Protein AF-A0ABD2Z786-F1 (afdb_monomer_lite)

Radius of gyration: 23.59 Å; chains: 1; bounding box: 66×36×63 Å

Sequence (167 aa):
MIRNSKFGGKTMVAYLLQKGFPEVALHFAKEKLTRFNSAHGGQNTEIAVDSAKEIAGIDDWYRLGEEALRRRNTGILECAYQCTKNVGKLSFLYLIIGNLGKLSKMTKIAKDKNDDMAQFHNALCLGDLHERVKILANAGHLPLAYITASVHGIHDVAEHLAAELGG

Foldseek 3Di:
DDDPDCPDLVVVLVVCVVVPNNVVSVVSVCVLVVQCVVCPDDDRNVVSLVVCLVPPDLVNLVVQLVVCVVVVVLVSVLSSCVSNVVLLVNLVSCLVVVVLVVLVVSLVVCVVVVVLVSNLSSCVSVVVLVSNLVSCVVVVVLVVSLVSCVVVVVVVVNVVSVVVVPD

Structure (mmCIF, N/CA/C/O backbone):
data_AF-A0ABD2Z786-F1
#
_entry.id   AF-A0ABD2Z786-F1
#
loop_
_atom_site.group_PDB
_atom_site.id
_atom_site.type_symbol
_atom_site.label_atom_id
_atom_site.label_alt_id
_atom_site.label_comp_id
_atom_site.label_asym_id
_atom_site.label_entity_id
_atom_site.label_seq_id
_atom_site.pdbx_PDB_ins_code
_atom_site.Cartn_x
_atom_site.Cartn_y
_atom_site.Cartn_z
_atom_site.occupancy
_atom_site.B_iso_or_equiv
_atom_site.auth_seq_id
_atom_site.auth_comp_id
_atom_site.auth_asym_id
_atom_site.auth_atom_id
_atom_site.pdbx_PDB_model_num
ATOM 1 N N . MET A 1 1 ? 46.687 4.845 -31.457 1.00 33.22 1 MET A N 1
ATOM 2 C CA . MET A 1 1 ? 46.345 4.494 -30.061 1.00 33.22 1 MET A CA 1
ATOM 3 C C . MET A 1 1 ? 45.586 5.667 -29.451 1.00 33.22 1 MET A C 1
ATOM 5 O O . MET A 1 1 ? 46.204 6.611 -28.977 1.00 33.22 1 MET A O 1
ATOM 9 N N . ILE A 1 2 ? 44.256 5.674 -29.580 1.00 29.70 2 ILE A N 1
ATOM 10 C CA . ILE A 1 2 ? 43.399 6.772 -29.109 1.00 29.70 2 ILE A CA 1
ATOM 11 C C . ILE A 1 2 ? 42.772 6.337 -27.785 1.00 29.70 2 ILE A C 1
ATOM 13 O O . ILE A 1 2 ? 42.231 5.240 -27.672 1.00 29.70 2 ILE A O 1
ATOM 17 N N . ARG A 1 3 ? 42.944 7.177 -26.765 1.00 30.47 3 ARG A N 1
ATOM 18 C CA . ARG A 1 3 ? 42.523 6.950 -25.381 1.00 30.47 3 ARG A CA 1
ATOM 19 C C . ARG A 1 3 ? 40.991 6.926 -25.296 1.00 30.47 3 ARG A C 1
ATOM 21 O O . ARG A 1 3 ? 40.347 7.886 -25.703 1.00 30.47 3 ARG A O 1
ATOM 28 N N . ASN A 1 4 ? 40.434 5.861 -24.717 1.00 36.56 4 ASN A N 1
ATOM 29 C CA . ASN A 1 4 ? 39.031 5.775 -24.301 1.00 36.56 4 ASN A CA 1
ATOM 30 C C . ASN A 1 4 ? 38.756 6.788 -23.178 1.00 36.56 4 ASN A C 1
ATOM 32 O O . ASN A 1 4 ? 38.870 6.464 -21.995 1.00 36.56 4 ASN A O 1
ATOM 36 N N . SER A 1 5 ? 38.396 8.021 -23.524 1.00 33.44 5 SER A N 1
ATOM 37 C CA . SER A 1 5 ? 37.776 8.941 -22.577 1.00 33.44 5 SER A CA 1
ATOM 38 C C . SER A 1 5 ? 36.281 8.621 -22.501 1.00 33.44 5 SER A C 1
ATOM 40 O O . SER A 1 5 ? 35.561 8.674 -23.496 1.00 33.44 5 SER A O 1
ATOM 42 N N . LYS A 1 6 ? 35.802 8.267 -21.301 1.00 42.28 6 LYS A N 1
ATOM 43 C CA . LYS A 1 6 ? 34.375 8.182 -20.950 1.00 42.28 6 LYS A CA 1
ATOM 44 C C . LYS A 1 6 ? 33.750 9.580 -21.052 1.00 42.28 6 LYS A C 1
ATOM 46 O O . LYS A 1 6 ? 33.519 10.239 -20.044 1.00 42.28 6 LYS A O 1
ATOM 51 N N . PHE A 1 7 ? 33.512 10.059 -22.267 1.00 38.09 7 PHE A N 1
ATOM 52 C CA . PHE A 1 7 ? 32.747 11.276 -22.490 1.00 38.09 7 PHE A CA 1
ATOM 53 C C . PHE A 1 7 ? 31.267 10.912 -22.346 1.00 38.09 7 PHE A C 1
ATOM 55 O O . PHE A 1 7 ? 30.721 10.131 -23.125 1.00 38.09 7 PHE A O 1
ATOM 62 N N . GLY A 1 8 ? 30.649 11.371 -21.257 1.00 40.19 8 GLY A N 1
ATOM 63 C CA . GLY A 1 8 ? 29.321 10.939 -20.834 1.00 40.19 8 GLY A CA 1
ATOM 64 C C . GLY A 1 8 ? 28.266 11.178 -21.912 1.00 40.19 8 GLY A C 1
ATOM 65 O O . GLY A 1 8 ? 28.057 12.305 -22.349 1.00 40.19 8 GLY A O 1
ATOM 66 N N . GLY A 1 9 ? 27.541 10.128 -22.306 1.00 46.22 9 GLY A N 1
ATOM 67 C CA . GLY A 1 9 ? 26.460 10.227 -23.298 1.00 46.22 9 GLY A CA 1
ATOM 68 C C . GLY A 1 9 ? 25.372 11.253 -22.942 1.00 46.22 9 GLY A C 1
ATOM 69 O O . GLY A 1 9 ? 24.696 11.754 -23.833 1.00 46.22 9 GLY A O 1
ATOM 70 N N . LYS A 1 10 ? 25.251 11.630 -21.660 1.00 45.91 10 LYS A N 1
ATOM 71 C CA . LYS A 1 10 ? 24.379 12.720 -21.189 1.00 45.91 10 LYS A CA 1
ATOM 72 C C . LYS A 1 10 ? 24.803 14.092 -21.744 1.00 45.91 10 LYS A C 1
ATOM 74 O O . LYS A 1 10 ? 23.946 14.885 -22.116 1.00 45.91 10 LYS A O 1
ATOM 79 N N . THR A 1 11 ? 26.105 14.350 -21.877 1.00 43.19 11 THR A N 1
ATOM 80 C CA . THR A 1 11 ? 26.649 15.634 -22.347 1.00 43.19 11 THR A CA 1
ATOM 81 C C . THR A 1 11 ? 26.479 15.812 -23.857 1.00 43.19 11 THR A C 1
ATOM 83 O O . THR A 1 11 ? 26.200 16.913 -24.320 1.00 43.19 11 THR A O 1
ATOM 86 N N . MET A 1 12 ? 26.572 14.724 -24.629 1.00 42.31 12 MET A N 1
ATOM 87 C CA . MET A 1 12 ? 26.380 14.749 -26.085 1.00 42.31 12 MET A CA 1
ATOM 88 C C . MET A 1 12 ? 24.907 14.963 -26.471 1.00 42.31 12 MET A C 1
ATOM 90 O O . MET A 1 12 ? 24.610 15.759 -27.358 1.00 42.31 12 MET A O 1
ATOM 94 N N . VAL A 1 13 ? 23.972 14.305 -25.773 1.00 46.41 13 VAL A N 1
ATOM 95 C CA . VAL A 1 13 ? 22.523 14.474 -26.002 1.00 46.41 13 VAL A CA 1
ATOM 96 C C . VAL A 1 13 ? 22.073 15.899 -25.665 1.00 46.41 13 VAL A C 1
ATOM 98 O O . VAL A 1 13 ? 21.340 16.508 -26.443 1.00 46.41 13 VAL A O 1
ATOM 101 N N . ALA A 1 14 ? 22.560 16.463 -24.555 1.00 42.09 14 ALA A N 1
ATOM 102 C CA . ALA A 1 14 ? 22.279 17.849 -24.185 1.00 42.09 14 ALA A CA 1
ATOM 103 C C . ALA A 1 14 ? 22.838 18.854 -25.213 1.00 42.09 14 ALA A C 1
ATOM 105 O O . ALA A 1 14 ? 22.144 19.797 -25.591 1.00 42.09 14 ALA A O 1
ATOM 106 N N . TYR A 1 15 ? 24.055 18.623 -25.719 1.00 40.53 15 TYR A N 1
ATOM 107 C CA . TYR A 1 15 ? 24.688 19.479 -26.729 1.00 40.53 15 TYR A CA 1
ATOM 108 C C . TYR A 1 15 ? 23.932 19.480 -28.070 1.00 40.53 15 TYR A C 1
ATOM 110 O O . TYR A 1 15 ? 23.732 20.533 -28.674 1.00 40.53 15 TYR A O 1
ATOM 118 N N . LEU A 1 16 ? 23.459 18.315 -28.521 1.00 42.00 16 LEU A N 1
ATOM 119 C CA . LEU A 1 16 ? 22.725 18.178 -29.785 1.00 42.00 16 LEU A CA 1
ATOM 120 C C . LEU A 1 16 ? 21.311 18.781 -29.725 1.00 42.00 16 LEU A C 1
ATOM 122 O O . LEU A 1 16 ? 20.861 19.375 -30.706 1.00 42.00 16 LEU A O 1
ATOM 126 N N . LEU A 1 17 ? 20.642 18.714 -28.568 1.00 40.62 17 LEU A N 1
ATOM 127 C CA . LEU A 1 17 ? 19.367 19.406 -28.333 1.00 40.62 17 LEU A CA 1
ATOM 128 C C . LEU A 1 17 ? 19.535 20.932 -28.336 1.00 40.62 17 LEU A C 1
ATOM 130 O O . LEU A 1 17 ? 18.729 21.636 -28.938 1.00 40.62 17 LEU A O 1
ATOM 134 N N . GLN A 1 18 ? 20.613 21.444 -27.736 1.00 38.78 18 GLN A N 1
ATOM 135 C CA . GLN A 1 18 ? 20.910 22.881 -27.706 1.00 38.78 18 GLN A CA 1
ATOM 136 C C . GLN A 1 18 ? 21.259 23.451 -29.094 1.00 38.78 18 GLN A C 1
ATOM 138 O O . GLN A 1 18 ? 21.082 24.642 -29.339 1.00 38.78 18 GLN A O 1
ATOM 143 N N . LYS A 1 19 ? 21.753 22.609 -30.011 1.00 36.75 19 LYS A N 1
ATOM 144 C CA . LYS A 1 19 ? 22.112 22.986 -31.388 1.00 36.75 19 LYS A CA 1
ATOM 145 C C . LYS A 1 19 ? 21.000 22.753 -32.414 1.00 36.75 19 LYS A C 1
ATOM 147 O O . LYS A 1 19 ? 21.223 23.016 -33.589 1.00 36.75 19 LYS A O 1
ATOM 152 N N . GLY A 1 20 ? 19.817 22.318 -31.978 1.00 30.98 20 GLY A N 1
ATOM 153 C CA . GLY A 1 20 ? 18.651 22.182 -32.851 1.00 30.98 20 GLY A CA 1
ATOM 154 C C . GLY A 1 20 ? 18.666 20.935 -33.736 1.00 30.98 20 GLY A C 1
ATOM 155 O O . GLY A 1 20 ? 18.021 20.944 -34.776 1.00 30.98 20 GLY A O 1
ATOM 156 N N . PHE A 1 21 ? 19.357 19.863 -33.321 1.00 33.91 21 PHE A N 1
ATOM 157 C CA . PHE A 1 21 ? 19.379 18.569 -34.026 1.00 33.91 21 PHE A CA 1
ATOM 158 C C . PHE A 1 21 ? 18.670 17.466 -33.214 1.00 33.91 21 PHE A C 1
ATOM 160 O O . PHE A 1 21 ? 19.309 16.507 -32.754 1.00 33.91 21 PHE A O 1
ATOM 167 N N . PRO A 1 22 ? 17.348 17.591 -32.984 1.00 38.75 22 PRO A N 1
ATOM 168 C CA . PRO A 1 22 ? 16.598 16.681 -32.130 1.00 38.75 22 PRO A CA 1
ATOM 169 C C . PRO A 1 22 ? 16.516 15.262 -32.704 1.00 38.75 22 PRO A C 1
ATOM 171 O O . PRO A 1 22 ? 16.510 14.315 -31.919 1.00 38.75 22 PRO A O 1
ATOM 174 N N . GLU A 1 23 ? 16.522 15.064 -34.030 1.00 36.75 23 GLU A N 1
ATOM 175 C CA . GLU A 1 23 ? 16.409 13.718 -34.614 1.00 36.75 23 GLU A CA 1
ATOM 176 C C . GLU A 1 23 ? 17.641 12.842 -34.330 1.00 36.75 23 GLU A C 1
ATOM 178 O O . GLU A 1 23 ? 17.513 11.634 -34.119 1.00 36.75 23 GLU A O 1
ATOM 183 N N . VAL A 1 24 ? 18.833 13.445 -34.255 1.00 38.06 24 VAL A N 1
ATOM 184 C CA . VAL A 1 24 ? 20.102 12.742 -33.991 1.00 38.06 24 VAL A CA 1
ATOM 185 C C . VAL A 1 24 ? 20.273 12.453 -32.497 1.00 38.06 24 VAL A C 1
ATOM 187 O O . VAL A 1 24 ? 20.699 11.362 -32.115 1.00 38.06 24 VAL A O 1
ATOM 190 N N . ALA A 1 25 ? 19.861 13.380 -31.627 1.00 40.16 25 ALA A N 1
ATOM 191 C CA . ALA A 1 25 ? 19.771 13.131 -30.186 1.00 40.16 25 ALA A CA 1
ATOM 192 C C . ALA A 1 25 ? 18.788 11.985 -29.884 1.00 40.16 25 ALA A C 1
ATOM 194 O O . ALA A 1 25 ? 19.075 11.101 -29.071 1.00 40.16 25 ALA A O 1
ATOM 195 N N . LEU A 1 26 ? 17.665 11.953 -30.610 1.00 42.88 26 LEU A N 1
ATOM 196 C CA . LEU A 1 26 ? 16.692 10.873 -30.551 1.00 42.88 26 LEU A CA 1
ATOM 197 C C . LEU A 1 26 ? 17.252 9.563 -31.118 1.00 42.88 26 LEU A C 1
ATOM 199 O O . LEU A 1 26 ? 16.843 8.519 -30.640 1.00 42.88 26 LEU A O 1
ATOM 203 N N . HIS A 1 27 ? 18.193 9.580 -32.070 1.00 42.34 27 HIS A N 1
ATOM 204 C CA . HIS A 1 27 ? 18.896 8.386 -32.567 1.00 42.34 27 HIS A CA 1
ATOM 205 C C . HIS A 1 27 ? 19.828 7.766 -31.503 1.00 42.34 27 HIS A C 1
ATOM 207 O O . HIS A 1 27 ? 19.823 6.553 -31.305 1.00 42.34 27 HIS A O 1
ATOM 213 N N . PHE A 1 28 ? 20.567 8.585 -30.745 1.00 41.91 28 PHE A N 1
ATOM 214 C CA . PHE A 1 28 ? 21.412 8.108 -29.635 1.00 41.91 28 PHE A CA 1
ATOM 215 C C . PHE A 1 28 ? 20.603 7.665 -28.409 1.00 41.91 28 PHE A C 1
ATOM 217 O O . PHE A 1 28 ? 20.948 6.678 -27.755 1.00 41.91 28 PHE A O 1
ATOM 224 N N . ALA A 1 29 ? 19.496 8.353 -28.113 1.00 49.88 29 ALA A N 1
ATOM 225 C CA . ALA A 1 29 ? 18.511 7.863 -27.155 1.00 49.88 29 ALA A CA 1
ATOM 226 C C . ALA A 1 29 ? 17.856 6.574 -27.673 1.00 49.88 29 ALA A C 1
ATOM 228 O O . ALA A 1 29 ? 17.702 5.624 -26.910 1.00 49.88 29 ALA A O 1
ATOM 229 N N . LYS A 1 30 ? 17.560 6.495 -28.979 1.00 44.66 30 LYS A N 1
ATOM 230 C CA . LYS A 1 30 ? 17.043 5.303 -29.653 1.00 44.66 30 LYS A CA 1
ATOM 231 C C . LYS A 1 30 ? 18.022 4.149 -29.590 1.00 44.66 30 LYS A C 1
ATOM 233 O O . LYS A 1 30 ? 17.522 3.069 -29.421 1.00 44.66 30 LYS A O 1
ATOM 238 N N . GLU A 1 31 ? 19.343 4.234 -29.626 1.00 45.78 31 GLU A N 1
ATOM 239 C CA . GLU A 1 31 ? 20.136 2.989 -29.485 1.00 45.78 31 GLU A CA 1
ATOM 240 C C . GLU A 1 31 ? 19.889 2.269 -28.141 1.00 45.78 31 GLU A C 1
ATOM 242 O O . GLU A 1 31 ? 19.812 1.039 -28.078 1.00 45.78 31 GLU A O 1
ATOM 247 N N . LYS A 1 32 ? 19.649 3.035 -27.070 1.00 49.00 32 LYS A N 1
ATOM 248 C CA . LYS A 1 32 ? 19.311 2.501 -25.741 1.00 49.00 32 LYS A CA 1
ATOM 249 C C . LYS A 1 32 ? 17.816 2.194 -25.594 1.00 49.00 32 LYS A C 1
ATOM 251 O O . LYS A 1 32 ? 17.454 1.142 -25.075 1.00 49.00 32 LYS A O 1
ATOM 256 N N . LEU A 1 33 ? 16.950 3.055 -26.129 1.00 41.75 33 LEU A N 1
ATOM 257 C CA . LEU A 1 33 ? 15.493 2.892 -26.125 1.00 41.75 33 LEU A CA 1
ATOM 258 C C . LEU A 1 33 ? 15.001 1.876 -27.173 1.00 41.75 33 LEU A C 1
ATOM 260 O O . LEU A 1 33 ? 13.921 1.333 -27.039 1.00 41.75 33 LEU A O 1
ATOM 264 N N . THR A 1 34 ? 15.779 1.593 -28.213 1.00 39.09 34 THR A N 1
ATOM 265 C CA . THR A 1 34 ? 15.536 0.582 -29.259 1.00 39.09 34 THR A CA 1
ATOM 266 C C . THR A 1 34 ? 16.068 -0.759 -28.790 1.00 39.09 34 THR A C 1
ATOM 268 O O . THR A 1 34 ? 15.446 -1.750 -29.120 1.00 39.09 34 THR A O 1
ATOM 271 N N . ARG A 1 35 ? 17.094 -0.842 -27.926 1.00 42.22 35 ARG A N 1
ATOM 272 C CA . ARG A 1 35 ? 17.326 -2.068 -27.129 1.00 42.22 35 ARG A CA 1
ATOM 273 C C . ARG A 1 35 ? 16.170 -2.350 -26.165 1.00 42.22 35 ARG A C 1
ATOM 275 O O .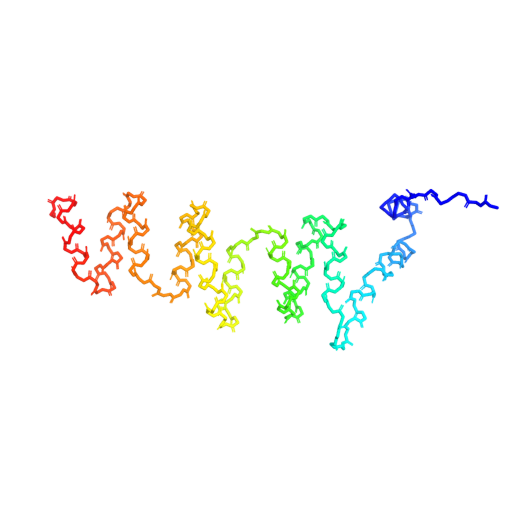 ARG A 1 35 ? 15.762 -3.495 -26.038 1.00 42.22 35 ARG A O 1
ATOM 282 N N . PHE A 1 36 ? 15.605 -1.307 -25.556 1.00 38.56 36 PHE A N 1
ATOM 283 C CA . PHE A 1 36 ? 14.411 -1.404 -24.710 1.00 38.56 36 PHE A CA 1
ATOM 284 C C . PHE A 1 36 ? 13.137 -1.767 -25.505 1.00 38.56 36 PHE A C 1
ATOM 286 O O . PHE A 1 36 ? 12.366 -2.621 -25.080 1.00 38.56 36 PHE A O 1
ATOM 293 N N . ASN A 1 37 ? 12.937 -1.188 -26.695 1.00 35.44 37 ASN A N 1
ATOM 294 C CA . ASN A 1 37 ? 11.757 -1.412 -27.540 1.00 35.44 37 ASN A CA 1
ATOM 295 C C . ASN A 1 37 ? 11.874 -2.637 -28.470 1.00 35.44 37 ASN A C 1
ATOM 297 O O . ASN A 1 37 ? 10.843 -3.204 -28.818 1.00 35.44 37 ASN A O 1
ATOM 301 N N . SER A 1 38 ? 13.083 -3.082 -28.846 1.00 35.09 38 SER A N 1
ATOM 302 C CA . SER A 1 38 ? 13.311 -4.319 -29.629 1.00 35.09 38 SER A CA 1
ATOM 303 C C . SER A 1 38 ? 13.131 -5.589 -28.798 1.00 35.09 38 SER A C 1
ATOM 305 O O . SER A 1 38 ? 13.146 -6.679 -29.352 1.00 35.09 38 SER A O 1
ATOM 307 N N . ALA A 1 39 ? 12.871 -5.471 -27.492 1.00 37.62 39 ALA A N 1
ATOM 308 C CA . ALA A 1 39 ? 12.319 -6.554 -26.677 1.00 37.62 39 ALA A CA 1
ATOM 309 C C . ALA A 1 39 ? 10.807 -6.784 -26.940 1.00 37.62 39 ALA A C 1
ATOM 311 O O . ALA A 1 39 ? 10.100 -7.339 -26.098 1.00 37.62 39 ALA A O 1
ATOM 312 N N . HIS A 1 40 ? 10.288 -6.349 -28.098 1.00 35.09 40 HIS A N 1
ATOM 313 C CA . HIS A 1 40 ? 8.989 -6.764 -28.633 1.00 35.09 40 HIS A CA 1
ATOM 314 C C . HIS A 1 40 ? 9.117 -8.170 -29.227 1.00 35.09 40 HIS A C 1
ATOM 316 O O . HIS A 1 40 ? 9.345 -8.362 -30.417 1.00 35.09 40 HIS A O 1
ATOM 322 N N . GLY A 1 41 ? 9.016 -9.148 -28.335 1.00 32.53 41 GLY A N 1
ATOM 323 C CA . GLY A 1 41 ? 9.250 -10.563 -28.597 1.00 32.53 41 GLY A CA 1
ATOM 324 C C . GLY A 1 41 ? 10.030 -11.108 -27.415 1.00 32.53 41 GLY A C 1
ATOM 325 O O . GLY A 1 41 ? 11.230 -10.876 -27.311 1.00 32.53 41 GLY A O 1
ATOM 326 N N . GLY A 1 42 ? 9.319 -11.700 -26.455 1.00 37.88 42 GLY A N 1
ATOM 327 C CA . GLY A 1 42 ? 9.849 -12.033 -25.136 1.00 37.88 42 GLY A CA 1
ATOM 328 C C . GLY A 1 42 ? 11.191 -12.761 -25.193 1.00 37.88 42 GLY A C 1
ATOM 329 O O . GLY A 1 42 ? 11.271 -13.831 -25.780 1.00 37.88 42 GLY A O 1
ATOM 330 N N . GLN A 1 43 ? 12.214 -12.155 -24.580 1.00 33.75 43 GLN A N 1
ATOM 331 C CA . GLN A 1 43 ? 13.382 -12.825 -23.982 1.00 33.75 43 GLN A CA 1
ATOM 332 C C . GLN A 1 43 ? 14.375 -11.845 -23.324 1.00 33.75 43 GLN A C 1
ATOM 334 O O . GLN A 1 43 ? 15.209 -12.296 -22.553 1.00 33.75 43 GLN A O 1
ATOM 339 N N . ASN A 1 44 ? 14.286 -10.521 -23.556 1.00 41.56 44 ASN A N 1
ATOM 340 C CA . ASN A 1 44 ? 15.327 -9.571 -23.106 1.00 41.56 44 ASN A CA 1
ATOM 341 C C . ASN A 1 44 ? 14.839 -8.305 -22.366 1.00 41.56 44 ASN A C 1
ATOM 343 O O . ASN A 1 44 ? 15.518 -7.277 -22.351 1.00 41.56 44 ASN A O 1
ATOM 347 N N . THR A 1 45 ? 13.663 -8.354 -21.734 1.00 47.12 45 THR A N 1
ATOM 348 C CA . THR A 1 45 ? 13.096 -7.220 -20.977 1.00 47.12 45 THR A CA 1
ATOM 349 C C . THR A 1 45 ? 13.866 -6.894 -19.693 1.00 47.12 45 THR A C 1
ATOM 351 O O . THR A 1 45 ? 13.939 -5.729 -19.312 1.00 47.12 45 THR A O 1
ATOM 354 N N . GLU A 1 46 ? 14.476 -7.886 -19.043 1.00 45.19 46 GLU A N 1
ATOM 355 C CA . GLU A 1 46 ? 15.192 -7.710 -17.767 1.00 45.19 46 GLU A CA 1
ATOM 356 C C . GLU A 1 46 ? 16.507 -6.938 -17.942 1.00 45.19 46 GLU A C 1
ATOM 358 O O . GLU A 1 46 ? 16.742 -5.951 -17.251 1.00 45.19 46 GLU A O 1
ATOM 363 N N . ILE A 1 47 ? 17.301 -7.282 -18.962 1.00 46.53 47 ILE A N 1
ATOM 364 C CA . ILE A 1 47 ? 18.583 -6.616 -19.258 1.00 46.53 47 ILE A CA 1
ATOM 365 C C . ILE A 1 47 ? 18.379 -5.129 -19.593 1.00 46.53 47 ILE A C 1
ATOM 367 O O . ILE A 1 47 ? 19.175 -4.268 -19.202 1.00 46.53 47 ILE A O 1
ATOM 371 N N . ALA A 1 48 ? 17.300 -4.808 -20.312 1.00 46.53 48 ALA A N 1
ATOM 372 C CA . ALA A 1 48 ? 16.962 -3.432 -20.662 1.00 46.53 48 ALA A CA 1
ATOM 373 C C . ALA A 1 48 ? 16.519 -2.615 -19.437 1.00 46.53 48 ALA A C 1
ATOM 375 O O . ALA A 1 48 ? 16.881 -1.444 -19.313 1.00 46.53 48 ALA A O 1
ATOM 376 N N . VAL A 1 49 ? 15.775 -3.239 -18.521 1.00 52.53 49 VAL A N 1
ATOM 377 C CA . VAL A 1 49 ? 15.358 -2.639 -17.249 1.00 52.53 49 VAL A CA 1
ATOM 378 C C . VAL A 1 49 ? 16.554 -2.406 -16.327 1.00 52.53 49 VAL A C 1
ATOM 380 O O . VAL A 1 49 ? 16.678 -1.322 -15.758 1.00 52.53 49 VAL A O 1
ATOM 383 N N . ASP A 1 50 ? 17.462 -3.369 -16.208 1.00 54.06 50 ASP A N 1
ATOM 384 C CA . ASP A 1 50 ? 18.623 -3.242 -15.325 1.00 54.06 50 ASP A CA 1
ATOM 385 C C . ASP A 1 50 ? 19.613 -2.190 -15.834 1.00 54.06 50 ASP A C 1
ATOM 387 O O . ASP A 1 50 ? 20.070 -1.348 -15.062 1.00 54.06 50 ASP A O 1
ATOM 391 N N . SER A 1 51 ? 19.812 -2.110 -17.152 1.00 51.06 51 SER A N 1
ATOM 392 C CA . SER A 1 51 ? 20.579 -1.017 -17.769 1.00 51.06 51 SER A CA 1
ATOM 393 C C . SER A 1 51 ? 19.933 0.359 -17.541 1.00 51.06 51 SER A C 1
ATOM 395 O O . SER A 1 51 ? 20.627 1.371 -17.421 1.00 51.06 51 SER A O 1
ATOM 397 N N . ALA A 1 52 ? 18.597 0.425 -17.506 1.00 54.78 52 ALA A N 1
ATOM 398 C CA . ALA A 1 52 ? 17.872 1.665 -17.250 1.00 54.78 52 ALA A CA 1
ATOM 399 C C . ALA A 1 52 ? 17.993 2.103 -15.783 1.00 54.78 52 ALA A C 1
ATOM 401 O O . ALA A 1 52 ? 18.166 3.296 -15.530 1.00 54.78 52 ALA A O 1
ATOM 402 N N . LYS A 1 53 ? 17.981 1.168 -14.820 1.00 58.81 53 LYS A N 1
ATOM 403 C CA . LYS A 1 53 ? 18.137 1.472 -13.382 1.00 58.81 53 LYS A CA 1
ATOM 404 C C . LYS A 1 53 ? 19.453 2.183 -13.065 1.00 58.81 53 LYS A C 1
ATOM 406 O O . LYS A 1 53 ? 19.484 3.005 -12.156 1.00 58.81 53 LYS A O 1
ATOM 411 N N . GLU A 1 54 ? 20.513 1.908 -13.820 1.00 56.34 54 GLU A N 1
ATOM 412 C CA . GLU A 1 54 ? 21.830 2.521 -13.607 1.00 56.34 54 GLU A CA 1
ATOM 413 C C . GLU A 1 54 ? 21.935 3.973 -14.106 1.00 56.34 54 GLU A C 1
ATOM 415 O O . GLU A 1 54 ? 22.810 4.720 -13.666 1.00 56.34 54 GLU A O 1
ATOM 420 N N . ILE A 1 55 ? 21.084 4.393 -15.052 1.00 52.69 55 ILE A N 1
ATOM 421 C CA . ILE A 1 55 ? 21.292 5.642 -15.811 1.00 52.69 55 ILE A CA 1
ATOM 422 C C . ILE A 1 55 ? 20.117 6.621 -15.681 1.00 52.69 55 ILE A C 1
ATOM 424 O O . ILE A 1 55 ? 20.350 7.840 -15.721 1.00 52.69 55 ILE A O 1
ATOM 428 N N . ALA A 1 56 ? 18.893 6.101 -15.562 1.00 59.25 56 ALA A N 1
ATOM 429 C CA . ALA A 1 56 ? 17.646 6.858 -15.615 1.00 59.25 56 ALA A CA 1
ATOM 430 C C . ALA A 1 56 ? 17.374 7.636 -14.321 1.00 59.25 56 ALA A C 1
ATOM 432 O O . ALA A 1 56 ? 17.570 7.128 -13.215 1.00 59.25 56 ALA A O 1
ATOM 433 N N . GLY A 1 57 ? 16.905 8.877 -14.470 1.00 70.94 57 GLY A N 1
ATOM 434 C CA . GLY A 1 57 ? 16.424 9.689 -13.355 1.00 70.94 57 GLY A CA 1
ATOM 435 C C . GLY A 1 57 ? 15.004 9.307 -12.931 1.00 70.94 57 GLY A C 1
ATOM 436 O O . GLY A 1 57 ? 14.300 8.581 -13.630 1.00 70.94 57 GLY A O 1
ATOM 437 N N . ILE A 1 58 ? 14.555 9.832 -11.787 1.00 74.69 58 ILE A N 1
ATOM 438 C CA . ILE A 1 58 ? 13.190 9.610 -11.276 1.00 74.69 58 ILE A CA 1
ATOM 439 C C . ILE A 1 58 ? 12.118 10.059 -12.291 1.00 74.69 58 ILE A C 1
ATOM 441 O O . ILE A 1 58 ? 11.139 9.346 -12.504 1.00 74.69 58 ILE A O 1
ATOM 445 N N . ASP A 1 59 ? 12.341 11.182 -12.981 1.00 74.81 59 ASP A N 1
ATOM 446 C CA . ASP A 1 59 ? 11.410 11.745 -13.970 1.00 74.81 59 ASP A CA 1
ATOM 447 C C . ASP A 1 59 ? 11.281 10.876 -15.227 1.00 74.81 59 ASP A C 1
ATOM 449 O O . ASP A 1 59 ? 10.200 10.777 -15.813 1.00 74.81 59 ASP A O 1
ATOM 453 N N . ASP A 1 60 ? 12.362 10.197 -15.621 1.00 74.00 60 ASP A N 1
ATOM 454 C CA . ASP A 1 60 ? 12.349 9.259 -16.745 1.00 74.00 60 ASP A CA 1
ATOM 455 C C . ASP A 1 60 ? 11.451 8.057 -16.424 1.00 74.00 60 ASP A C 1
ATOM 457 O O . ASP A 1 60 ? 10.651 7.634 -17.260 1.00 74.00 60 ASP A O 1
ATOM 461 N N . TRP A 1 61 ? 11.527 7.544 -15.190 1.00 75.38 61 TRP A N 1
ATOM 462 C CA . TRP A 1 61 ? 10.665 6.459 -14.717 1.00 75.38 61 TRP A CA 1
ATOM 463 C C . TRP A 1 61 ? 9.201 6.878 -14.609 1.00 75.38 61 TRP A C 1
ATOM 465 O O . TRP A 1 61 ? 8.323 6.080 -14.938 1.00 75.38 61 TRP A O 1
ATOM 475 N N . TYR A 1 62 ? 8.921 8.123 -14.214 1.00 75.44 62 TYR A N 1
ATOM 476 C CA . TYR A 1 62 ? 7.557 8.655 -14.224 1.00 75.44 62 TYR A CA 1
ATOM 477 C C . TYR A 1 62 ? 6.965 8.669 -15.636 1.00 75.44 62 TYR A C 1
ATOM 479 O O . TYR A 1 62 ? 5.902 8.084 -15.854 1.00 75.44 62 TYR A O 1
ATOM 487 N N . ARG A 1 63 ? 7.682 9.249 -16.607 1.00 71.50 63 ARG A N 1
ATOM 488 C CA . ARG A 1 63 ? 7.248 9.283 -18.015 1.00 71.50 63 ARG A CA 1
ATOM 489 C C . ARG A 1 63 ? 7.079 7.881 -18.592 1.00 71.50 63 ARG A C 1
ATOM 491 O O . ARG A 1 63 ? 6.100 7.601 -19.281 1.00 71.50 63 ARG A O 1
ATOM 498 N N . LEU A 1 64 ? 8.012 6.981 -18.283 1.00 70.50 64 LEU A N 1
ATOM 499 C CA . LEU A 1 64 ? 7.933 5.591 -18.719 1.00 70.50 64 LEU A CA 1
ATOM 500 C C . LEU A 1 64 ? 6.709 4.878 -18.132 1.00 70.50 64 LEU A C 1
ATOM 502 O O . LEU A 1 64 ? 6.038 4.138 -18.849 1.00 70.50 64 LEU A O 1
ATOM 506 N N . GLY A 1 65 ? 6.397 5.113 -16.856 1.00 74.19 65 GLY A N 1
ATOM 507 C CA . GLY A 1 65 ? 5.209 4.568 -16.203 1.00 74.19 65 GLY A CA 1
ATOM 508 C C . GLY A 1 65 ? 3.909 5.047 -16.853 1.00 74.19 65 GLY A C 1
ATOM 509 O O . GLY A 1 65 ? 3.012 4.243 -17.089 1.00 74.19 65 GLY A O 1
ATOM 510 N N . GLU A 1 66 ? 3.808 6.328 -17.210 1.00 77.06 66 GLU A N 1
ATOM 511 C CA . GLU A 1 66 ? 2.630 6.870 -17.905 1.00 77.06 66 GLU A CA 1
ATOM 512 C C . GLU A 1 66 ? 2.425 6.239 -19.291 1.00 77.06 66 GLU A C 1
ATOM 514 O O . GLU A 1 66 ? 1.310 5.839 -19.639 1.00 77.06 66 GLU A O 1
ATOM 519 N N . GLU A 1 67 ? 3.499 6.073 -20.066 1.00 67.62 67 GLU A N 1
ATOM 520 C CA . GLU A 1 67 ? 3.434 5.398 -21.366 1.00 67.62 67 GLU A CA 1
ATOM 521 C C . GLU A 1 67 ? 3.117 3.903 -21.230 1.00 67.62 67 GLU A C 1
ATOM 523 O O . GLU A 1 67 ? 2.307 3.363 -21.989 1.00 67.62 67 GLU A O 1
ATOM 528 N N . ALA A 1 68 ? 3.716 3.223 -20.247 1.00 72.69 68 ALA A N 1
ATOM 529 C CA . ALA A 1 68 ? 3.437 1.819 -19.960 1.00 72.69 68 ALA A CA 1
ATOM 530 C C . ALA A 1 68 ? 1.967 1.611 -19.576 1.00 72.69 68 ALA A C 1
ATOM 532 O O . ALA A 1 68 ? 1.333 0.677 -20.071 1.00 72.69 68 ALA A O 1
ATOM 533 N N . LEU A 1 69 ? 1.400 2.521 -18.778 1.00 77.31 69 LEU A N 1
ATOM 534 C CA . LEU A 1 69 ? -0.016 2.521 -18.425 1.00 77.31 69 LEU A CA 1
ATOM 535 C C . LEU A 1 69 ? -0.904 2.697 -19.664 1.00 77.31 69 LEU A C 1
ATOM 537 O O . LEU A 1 69 ? -1.823 1.902 -19.869 1.00 77.31 69 LEU A O 1
ATOM 541 N N . ARG A 1 70 ? -0.599 3.672 -20.534 1.00 73.06 70 ARG A N 1
ATOM 542 C CA . ARG A 1 70 ? -1.353 3.913 -21.781 1.00 73.06 70 ARG A CA 1
ATOM 543 C C . ARG A 1 70 ? -1.369 2.682 -22.690 1.00 73.06 70 ARG A C 1
ATOM 545 O O . ARG A 1 70 ? -2.377 2.395 -23.331 1.00 73.06 70 ARG A O 1
ATOM 552 N N . ARG A 1 71 ? -0.263 1.938 -22.721 1.00 70.12 71 ARG A N 1
ATOM 553 C CA . ARG A 1 71 ? -0.091 0.719 -23.527 1.00 70.12 71 ARG A CA 1
ATOM 554 C C . ARG A 1 71 ? -0.526 -0.562 -22.813 1.00 70.12 71 ARG A C 1
ATOM 556 O O . ARG A 1 71 ? -0.402 -1.634 -23.395 1.00 70.12 71 ARG A O 1
ATOM 563 N N . ARG A 1 72 ? -1.012 -0.467 -21.568 1.00 78.38 72 ARG A N 1
ATOM 564 C CA . ARG A 1 72 ? -1.369 -1.609 -20.704 1.00 78.38 72 ARG A CA 1
ATOM 565 C C . ARG A 1 72 ? -0.220 -2.607 -20.502 1.00 78.38 72 ARG A C 1
ATOM 567 O O . ARG A 1 72 ? -0.453 -3.793 -20.286 1.00 78.38 72 ARG A O 1
ATOM 574 N N . ASN A 1 73 ? 1.026 -2.136 -20.552 1.00 74.88 73 ASN A N 1
ATOM 575 C CA . ASN A 1 73 ? 2.193 -2.959 -20.260 1.00 74.88 73 ASN A CA 1
ATOM 576 C C . ASN A 1 73 ? 2.444 -2.978 -18.747 1.00 74.88 73 ASN A C 1
ATOM 578 O O . ASN A 1 73 ? 3.107 -2.100 -18.196 1.00 74.88 73 ASN A O 1
ATOM 582 N N . THR A 1 74 ? 1.901 -3.991 -18.076 1.00 79.25 74 THR A N 1
ATOM 583 C CA . THR A 1 74 ? 1.948 -4.119 -16.614 1.00 79.25 74 THR A CA 1
ATOM 584 C C . THR A 1 74 ? 3.345 -4.409 -16.070 1.00 79.25 74 THR A C 1
ATOM 586 O O . THR A 1 74 ? 3.661 -3.945 -14.979 1.00 79.25 74 THR A O 1
ATOM 589 N N . GLY A 1 75 ? 4.206 -5.104 -16.821 1.00 75.38 75 GLY A N 1
ATOM 590 C CA . GLY A 1 75 ? 5.572 -5.418 -16.384 1.00 75.38 75 GLY A CA 1
ATOM 591 C C . GLY A 1 75 ? 6.457 -4.174 -16.281 1.00 75.38 75 GLY A C 1
ATOM 592 O O . GLY A 1 75 ? 7.096 -3.939 -15.256 1.00 75.38 75 GLY A O 1
ATOM 593 N N . ILE A 1 76 ? 6.443 -3.326 -17.315 1.00 71.44 76 ILE A N 1
ATOM 594 C CA . ILE A 1 76 ? 7.182 -2.053 -17.296 1.00 71.44 76 ILE A CA 1
ATOM 595 C C . ILE A 1 76 ? 6.562 -1.088 -16.280 1.00 71.44 76 ILE A C 1
ATOM 597 O O . ILE A 1 76 ? 7.290 -0.378 -15.589 1.00 71.44 76 ILE A O 1
ATOM 601 N N . LEU A 1 77 ? 5.232 -1.086 -16.150 1.00 79.25 77 LEU A N 1
ATOM 602 C CA . LEU A 1 77 ? 4.529 -0.257 -15.174 1.00 79.25 77 LEU A CA 1
ATOM 603 C C . LEU A 1 77 ? 4.908 -0.617 -13.728 1.00 79.25 77 LEU A C 1
ATOM 605 O O . LEU A 1 77 ? 5.188 0.273 -12.928 1.00 79.25 77 LEU A O 1
ATOM 609 N N . GLU A 1 78 ? 4.976 -1.913 -13.408 1.00 84.75 78 GLU A N 1
ATOM 610 C CA . GLU A 1 78 ? 5.434 -2.409 -12.107 1.00 84.75 78 GLU A CA 1
ATOM 611 C C . GLU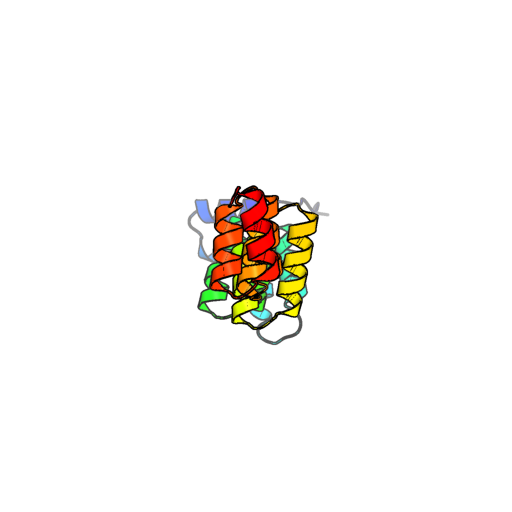 A 1 78 ? 6.869 -1.950 -11.825 1.00 84.75 78 GLU A C 1
ATOM 613 O O . GLU A 1 78 ? 7.147 -1.398 -10.759 1.00 84.75 78 GLU A O 1
ATOM 618 N N . CYS A 1 79 ? 7.765 -2.111 -12.803 1.00 77.69 79 CYS A N 1
ATOM 619 C CA . CYS A 1 79 ? 9.149 -1.665 -12.688 1.00 77.69 79 CYS A CA 1
ATOM 620 C C . CYS A 1 79 ? 9.243 -0.155 -12.438 1.00 77.69 79 CYS A C 1
ATOM 622 O O . CYS A 1 79 ? 9.965 0.275 -11.540 1.00 77.69 79 CYS A O 1
ATOM 624 N N . ALA A 1 80 ? 8.498 0.650 -13.197 1.00 76.56 80 ALA A N 1
ATOM 625 C CA . ALA A 1 80 ? 8.481 2.097 -13.031 1.00 76.56 80 ALA A CA 1
ATOM 626 C C . ALA A 1 80 ? 8.048 2.487 -11.610 1.00 76.56 80 ALA A C 1
ATOM 628 O O . ALA A 1 80 ? 8.740 3.267 -10.960 1.0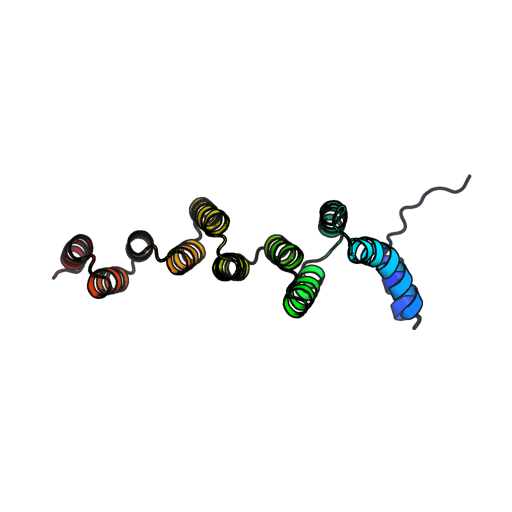0 76.56 80 ALA A O 1
ATOM 629 N N . TYR A 1 81 ? 6.976 1.888 -11.082 1.00 88.19 81 TYR A N 1
ATOM 630 C CA . TYR A 1 81 ? 6.509 2.165 -9.718 1.00 88.19 81 TYR A CA 1
ATOM 631 C C . TYR A 1 81 ? 7.486 1.713 -8.630 1.00 88.19 81 TYR A C 1
ATOM 633 O O . TYR A 1 81 ? 7.629 2.407 -7.620 1.00 88.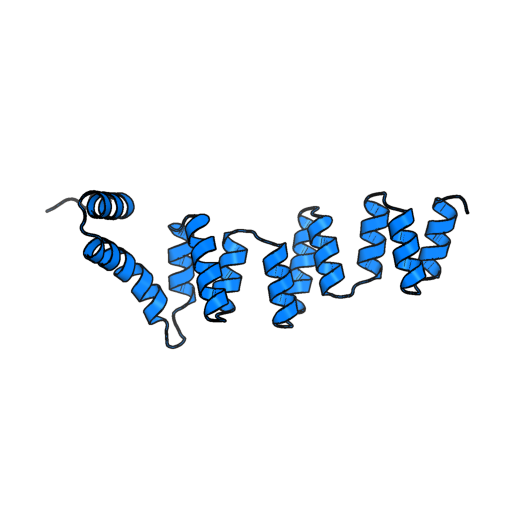19 81 TYR A O 1
ATOM 641 N N . GLN A 1 82 ? 8.197 0.600 -8.831 1.00 85.75 82 GLN A N 1
ATOM 642 C CA . GLN A 1 82 ? 9.266 0.170 -7.927 1.00 85.75 82 GLN A CA 1
ATOM 643 C C . GLN A 1 82 ? 10.448 1.151 -7.945 1.00 85.75 82 GLN A C 1
ATOM 645 O O . GLN A 1 82 ? 10.909 1.570 -6.882 1.00 85.75 82 GLN A O 1
ATOM 650 N N . CYS A 1 83 ? 10.901 1.574 -9.130 1.00 78.38 83 CYS A N 1
ATOM 651 C CA . CYS A 1 83 ? 12.003 2.525 -9.296 1.00 78.38 83 CYS A CA 1
ATOM 652 C C . CYS A 1 83 ? 11.675 3.908 -8.720 1.00 78.38 83 CYS A C 1
ATOM 654 O O . CYS A 1 83 ? 12.531 4.521 -8.082 1.00 78.38 83 CYS A O 1
ATOM 656 N N . THR A 1 84 ? 10.429 4.377 -8.858 1.00 83.56 84 THR A N 1
ATOM 657 C CA . THR A 1 84 ? 9.974 5.631 -8.236 1.00 83.56 84 THR A CA 1
ATOM 658 C C . THR A 1 84 ? 9.605 5.483 -6.760 1.00 83.56 84 THR A C 1
ATOM 660 O O . THR A 1 84 ? 9.208 6.463 -6.136 1.00 83.56 84 THR A O 1
ATOM 663 N N . LYS A 1 85 ? 9.685 4.268 -6.194 1.00 84.44 85 LYS A N 1
ATOM 664 C CA . LYS A 1 85 ? 9.258 3.934 -4.824 1.00 84.44 85 LYS A CA 1
ATOM 665 C C . LYS A 1 85 ? 7.810 4.345 -4.518 1.00 84.44 85 LYS A C 1
ATOM 667 O O . LYS A 1 85 ? 7.486 4.704 -3.389 1.00 84.44 85 LYS A O 1
ATOM 672 N N . ASN A 1 86 ? 6.920 4.283 -5.511 1.00 83.56 86 ASN A N 1
ATOM 673 C CA . ASN A 1 86 ? 5.519 4.651 -5.326 1.00 83.56 86 ASN A CA 1
ATOM 674 C C . ASN A 1 86 ? 4.712 3.443 -4.829 1.00 83.56 86 ASN A C 1
ATOM 676 O O . ASN A 1 86 ? 4.131 2.696 -5.616 1.00 83.56 86 ASN A O 1
ATOM 680 N N . VAL A 1 87 ? 4.709 3.250 -3.508 1.00 81.56 87 VAL A N 1
ATOM 681 C CA . VAL A 1 87 ? 4.084 2.095 -2.846 1.00 81.56 87 VAL A CA 1
ATOM 682 C C . VAL A 1 87 ? 2.576 2.045 -3.099 1.00 81.56 87 VAL A C 1
ATOM 684 O O . VAL A 1 87 ? 2.065 0.990 -3.457 1.00 81.56 87 VAL A O 1
ATOM 687 N N . GLY A 1 88 ? 1.874 3.178 -3.006 1.00 83.81 88 GLY A N 1
ATOM 688 C CA . GLY A 1 88 ? 0.422 3.230 -3.208 1.00 83.81 88 GLY A CA 1
ATOM 689 C C . GLY A 1 88 ? -0.004 2.805 -4.617 1.00 83.81 88 GLY A C 1
ATOM 690 O O . GLY A 1 88 ? -0.871 1.944 -4.771 1.00 83.81 88 GLY A O 1
ATOM 691 N N . LYS A 1 89 ? 0.651 3.343 -5.659 1.00 89.56 89 LYS A N 1
ATOM 692 C CA . LYS A 1 89 ? 0.367 2.946 -7.050 1.00 89.56 89 LYS A CA 1
ATOM 693 C C . LYS A 1 89 ? 0.724 1.482 -7.312 1.00 89.56 89 LYS A C 1
ATOM 695 O O . LYS A 1 89 ? 0.015 0.810 -8.057 1.00 89.56 89 LYS A O 1
ATOM 700 N N . LEU A 1 90 ? 1.787 0.980 -6.686 1.00 90.56 90 LEU A N 1
ATOM 701 C CA . LEU A 1 90 ? 2.207 -0.413 -6.813 1.00 90.56 90 LEU A CA 1
ATOM 702 C C . LEU A 1 90 ? 1.205 -1.384 -6.167 1.00 90.56 90 LEU A C 1
ATOM 704 O O . LEU A 1 90 ? 0.838 -2.382 -6.782 1.00 90.56 90 LEU A O 1
ATOM 708 N N . SER A 1 91 ? 0.715 -1.076 -4.966 1.00 90.31 91 SER A N 1
ATOM 709 C CA . SER A 1 91 ? -0.303 -1.883 -4.285 1.00 90.31 91 SER A CA 1
ATOM 710 C C . SER A 1 91 ? -1.621 -1.912 -5.053 1.00 90.31 91 SER A C 1
ATOM 712 O O . SER A 1 91 ? -2.209 -2.978 -5.237 1.00 90.31 91 SER A O 1
ATOM 714 N N . PHE A 1 92 ? -2.044 -0.763 -5.585 1.00 90.44 92 PHE A N 1
ATOM 715 C CA . PHE A 1 92 ? -3.230 -0.680 -6.433 1.00 90.44 92 PHE A CA 1
ATOM 716 C C . PHE A 1 92 ? -3.067 -1.464 -7.744 1.00 90.44 92 PHE A C 1
ATOM 718 O O . PHE A 1 92 ? -3.985 -2.163 -8.170 1.00 90.44 92 PHE A O 1
ATOM 725 N N . LEU A 1 93 ? -1.880 -1.422 -8.360 1.00 91.75 93 LEU A N 1
ATOM 726 C CA . LEU A 1 93 ? -1.570 -2.232 -9.539 1.00 91.75 93 LEU A CA 1
ATOM 727 C C . LEU A 1 93 ? -1.713 -3.734 -9.245 1.00 91.75 93 LEU A C 1
ATOM 729 O O . LEU A 1 93 ? -2.314 -4.458 -10.039 1.00 91.75 93 LEU A O 1
ATOM 733 N N . TYR A 1 94 ? -1.205 -4.207 -8.103 1.00 93.12 94 TYR A N 1
ATOM 734 C CA . TYR A 1 94 ? -1.340 -5.613 -7.711 1.00 93.12 94 TYR A CA 1
ATOM 735 C C . TYR A 1 94 ? -2.780 -6.022 -7.421 1.00 93.12 94 TYR A C 1
ATOM 737 O O . TYR A 1 94 ? -3.146 -7.149 -7.749 1.00 93.12 94 TYR A O 1
ATOM 745 N N . LEU A 1 95 ? -3.596 -5.118 -6.876 1.00 92.75 95 LEU A N 1
ATOM 746 C CA . LEU A 1 95 ? -5.029 -5.341 -6.719 1.00 92.75 95 LEU A CA 1
ATOM 747 C C . LEU A 1 95 ? -5.712 -5.542 -8.079 1.00 92.75 95 LEU A C 1
ATOM 749 O O . LEU A 1 95 ? -6.393 -6.544 -8.270 1.00 92.75 95 LEU A O 1
ATOM 753 N N . ILE A 1 96 ? -5.482 -4.641 -9.043 1.00 91.50 96 ILE A N 1
ATOM 754 C CA . ILE A 1 96 ? -6.118 -4.711 -10.372 1.00 91.50 96 ILE A CA 1
ATOM 755 C C . ILE A 1 96 ? -5.708 -5.974 -11.136 1.00 91.50 96 ILE A C 1
ATOM 757 O O . ILE A 1 96 ? -6.536 -6.592 -11.799 1.00 91.50 96 ILE A O 1
ATOM 761 N N . ILE A 1 97 ? -4.434 -6.363 -11.056 1.00 90.81 97 ILE A N 1
ATOM 762 C CA . ILE A 1 97 ? -3.928 -7.572 -11.725 1.00 90.81 97 ILE A CA 1
ATOM 763 C C . ILE A 1 97 ? -4.372 -8.849 -10.982 1.00 90.81 97 ILE A C 1
ATOM 765 O O . ILE A 1 97 ? -4.258 -9.948 -11.521 1.00 90.81 97 ILE A O 1
ATOM 769 N N . GLY A 1 98 ? -4.874 -8.732 -9.748 1.00 90.31 98 GLY A N 1
ATOM 770 C CA . GLY A 1 98 ? -5.233 -9.872 -8.902 1.00 90.31 98 GLY A CA 1
ATOM 771 C C . GLY A 1 98 ? -4.022 -10.589 -8.297 1.00 90.31 98 GLY A C 1
ATOM 772 O O . GLY A 1 98 ? -4.120 -11.740 -7.874 1.00 90.31 98 GLY A O 1
ATOM 773 N N . ASN A 1 99 ? -2.856 -9.936 -8.235 1.00 92.44 99 ASN A N 1
ATOM 774 C CA . ASN A 1 99 ? -1.651 -10.520 -7.651 1.00 92.44 99 ASN A CA 1
ATOM 775 C C . ASN A 1 99 ? -1.605 -10.314 -6.129 1.00 92.44 99 ASN A C 1
ATOM 777 O O . ASN A 1 99 ? -0.804 -9.539 -5.597 1.00 92.44 99 ASN A O 1
ATOM 781 N N . LEU A 1 100 ? -2.455 -11.059 -5.420 1.00 90.19 100 LEU A N 1
ATOM 782 C CA . LEU A 1 100 ? -2.552 -11.007 -3.958 1.00 90.19 100 LEU A CA 1
ATOM 783 C C . LEU A 1 100 ? -1.252 -11.445 -3.264 1.00 90.19 100 LEU A C 1
ATOM 785 O O . LEU A 1 100 ? -0.922 -10.950 -2.188 1.00 90.19 100 LEU A O 1
ATOM 789 N N . GLY A 1 101 ? -0.464 -12.324 -3.896 1.00 91.88 101 GLY A N 1
ATOM 790 C CA . GLY A 1 101 ? 0.827 -12.769 -3.368 1.00 91.88 101 GLY A CA 1
ATOM 791 C C . GLY A 1 101 ? 1.856 -11.638 -3.293 1.00 91.88 101 GLY A C 1
ATOM 792 O O . GLY A 1 101 ? 2.532 -11.480 -2.274 1.00 91.88 101 GLY A O 1
ATOM 793 N N . LYS A 1 102 ? 1.961 -10.812 -4.344 1.00 91.06 102 LYS A N 1
ATOM 794 C CA . LYS A 1 102 ? 2.813 -9.613 -4.321 1.00 91.06 102 LYS A CA 1
ATOM 795 C C . LYS A 1 102 ? 2.248 -8.544 -3.386 1.00 91.06 102 LYS A C 1
ATOM 797 O O . LYS A 1 102 ? 3.020 -7.944 -2.644 1.00 91.06 102 LYS A O 1
ATOM 802 N N . LEU A 1 103 ? 0.928 -8.361 -3.346 1.00 91.69 103 LEU A N 1
ATOM 803 C CA . LEU A 1 103 ? 0.285 -7.416 -2.428 1.00 91.69 103 LEU A CA 1
ATOM 804 C C . LEU A 1 103 ? 0.534 -7.772 -0.950 1.00 91.69 103 LEU A C 1
ATOM 806 O O . LEU A 1 103 ? 0.915 -6.909 -0.168 1.00 91.69 103 LEU A O 1
ATOM 810 N N . SER A 1 104 ? 0.446 -9.052 -0.577 1.00 90.62 104 SER A N 1
ATOM 811 C CA . SER A 1 104 ? 0.779 -9.523 0.777 1.00 90.62 104 SER A CA 1
ATOM 812 C C . SER A 1 104 ? 2.245 -9.254 1.147 1.00 90.62 104 SER A C 1
ATOM 814 O O . SER A 1 104 ? 2.549 -8.842 2.268 1.00 90.62 104 SER A O 1
ATOM 816 N N . LYS A 1 105 ? 3.175 -9.416 0.193 1.00 91.00 105 LYS A N 1
ATOM 817 C CA . LYS A 1 105 ? 4.584 -9.037 0.394 1.00 91.00 105 LYS A CA 1
ATOM 818 C C . LYS A 1 105 ? 4.738 -7.532 0.620 1.00 91.00 105 LYS A C 1
ATOM 820 O O . LYS A 1 105 ? 5.518 -7.145 1.483 1.00 91.00 105 LYS A O 1
ATOM 825 N N . MET A 1 106 ? 3.977 -6.696 -0.090 1.00 89.75 106 MET A N 1
ATOM 826 C CA . MET A 1 106 ? 3.975 -5.246 0.142 1.00 89.75 106 MET A CA 1
ATOM 827 C C . MET A 1 106 ? 3.512 -4.893 1.556 1.00 89.75 106 MET A C 1
ATOM 829 O O . MET A 1 106 ? 4.103 -4.011 2.172 1.00 89.75 106 MET A O 1
ATOM 833 N N . THR A 1 107 ? 2.527 -5.609 2.111 1.00 89.69 107 THR A N 1
ATOM 834 C CA . THR A 1 107 ? 2.111 -5.438 3.513 1.00 89.69 107 THR A CA 1
ATOM 835 C C . THR A 1 107 ? 3.252 -5.728 4.484 1.00 89.69 107 THR A C 1
ATOM 837 O O . THR A 1 107 ? 3.459 -4.961 5.418 1.00 89.69 107 THR A O 1
ATOM 840 N N . LYS A 1 108 ? 4.027 -6.795 4.252 1.00 90.31 108 LYS A N 1
ATOM 841 C CA . LYS A 1 108 ? 5.200 -7.121 5.085 1.00 90.31 108 LYS A CA 1
ATOM 842 C C . LYS A 1 108 ? 6.272 -6.035 4.999 1.00 90.31 108 LYS A C 1
ATOM 844 O O . LYS A 1 108 ? 6.743 -5.570 6.023 1.00 90.31 108 LYS A O 1
ATOM 849 N N . ILE A 1 109 ? 6.575 -5.560 3.790 1.00 88.44 109 ILE A N 1
ATOM 850 C CA . ILE A 1 109 ? 7.547 -4.476 3.584 1.00 88.44 109 ILE A CA 1
ATOM 851 C C . ILE A 1 109 ? 7.096 -3.181 4.275 1.00 88.44 109 ILE A C 1
ATOM 853 O O . ILE A 1 109 ? 7.934 -2.456 4.803 1.00 88.44 109 ILE A O 1
ATOM 857 N N . ALA A 1 1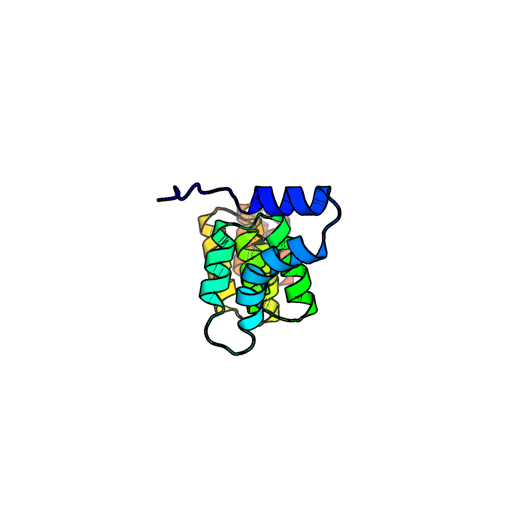10 ? 5.796 -2.872 4.262 1.00 89.38 110 ALA A N 1
ATOM 858 C CA . ALA A 1 110 ? 5.251 -1.712 4.965 1.00 89.38 110 ALA A CA 1
ATOM 859 C C . ALA A 1 110 ? 5.408 -1.849 6.489 1.00 89.38 110 ALA A C 1
ATOM 861 O O . ALA A 1 110 ? 5.888 -0.913 7.124 1.00 89.38 110 ALA A O 1
ATOM 862 N N . LYS A 1 111 ? 5.115 -3.037 7.042 1.00 89.00 111 LYS A N 1
ATOM 863 C CA . LYS A 1 111 ? 5.353 -3.366 8.459 1.00 89.00 111 LYS A CA 1
ATOM 864 C C . LYS A 1 111 ? 6.825 -3.189 8.838 1.00 89.00 111 LYS A C 1
ATOM 866 O O . LYS A 1 111 ? 7.126 -2.480 9.788 1.00 89.00 111 LYS A O 1
ATOM 871 N N . ASP A 1 112 ? 7.742 -3.751 8.051 1.00 90.25 112 ASP A N 1
ATOM 872 C CA . ASP A 1 112 ? 9.187 -3.671 8.318 1.00 90.25 112 ASP A CA 1
ATOM 873 C C . ASP A 1 112 ? 9.725 -2.230 8.257 1.00 90.25 112 ASP A C 1
ATOM 875 O O . ASP A 1 112 ? 10.731 -1.902 8.884 1.00 90.25 112 ASP A O 1
ATOM 879 N N . LYS A 1 113 ? 9.061 -1.354 7.493 1.00 88.12 113 LYS A N 1
ATOM 880 C CA . LYS A 1 113 ? 9.406 0.069 7.375 1.00 88.12 113 LYS A CA 1
ATOM 881 C C . LYS A 1 113 ? 8.698 0.969 8.388 1.00 88.12 113 LYS A C 1
ATOM 883 O O . LYS A 1 113 ? 8.986 2.163 8.386 1.00 88.12 113 LYS A O 1
ATOM 888 N N . ASN A 1 114 ? 7.810 0.425 9.224 1.00 89.12 114 ASN A N 1
ATOM 889 C CA . ASN A 1 114 ? 6.896 1.187 10.081 1.00 89.12 114 ASN A CA 1
ATOM 890 C C . ASN A 1 114 ? 6.080 2.235 9.295 1.00 89.12 114 ASN A C 1
ATOM 892 O O . ASN A 1 114 ? 5.905 3.368 9.736 1.00 89.12 114 ASN A O 1
ATOM 896 N N . ASP A 1 115 ? 5.634 1.874 8.089 1.00 90.12 115 ASP A N 1
ATOM 897 C CA . ASP A 1 115 ? 4.774 2.721 7.258 1.00 90.12 115 ASP A CA 1
ATOM 898 C C . ASP A 1 115 ? 3.308 2.314 7.461 1.00 90.12 115 ASP A C 1
ATOM 900 O O . ASP A 1 115 ? 2.745 1.525 6.691 1.00 90.12 115 ASP A O 1
ATOM 904 N N . ASP A 1 116 ? 2.705 2.846 8.528 1.00 90.81 116 ASP A N 1
ATOM 905 C CA . ASP A 1 116 ? 1.328 2.534 8.932 1.00 90.81 116 ASP A CA 1
ATOM 906 C C . ASP A 1 116 ? 0.316 2.864 7.828 1.00 90.81 116 ASP A C 1
ATOM 908 O O . ASP A 1 116 ? -0.651 2.127 7.617 1.00 90.81 116 ASP A O 1
ATOM 912 N N . MET A 1 117 ? 0.557 3.936 7.064 1.00 90.06 117 MET A N 1
ATOM 913 C CA . MET A 1 117 ? -0.337 4.352 5.985 1.00 90.06 117 MET A CA 1
ATOM 914 C C . MET A 1 117 ? -0.303 3.358 4.821 1.00 90.06 117 MET A C 1
ATOM 916 O O . MET A 1 117 ? -1.352 2.939 4.321 1.00 90.06 117 MET A O 1
ATOM 920 N N . ALA A 1 118 ? 0.890 2.932 4.396 1.00 89.94 118 ALA A N 1
ATOM 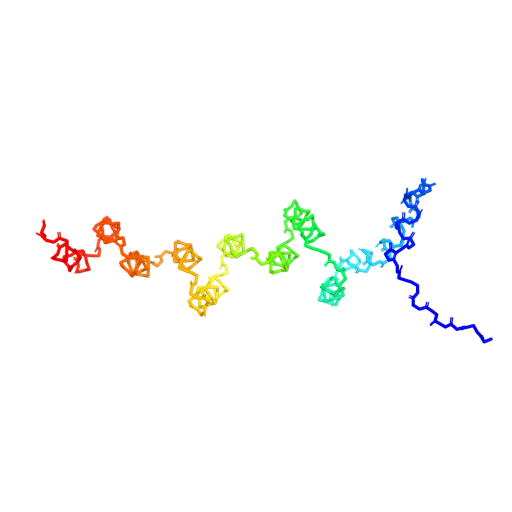921 C CA . ALA A 1 118 ? 1.022 1.900 3.373 1.00 89.94 118 ALA A CA 1
ATOM 922 C C . ALA A 1 118 ? 0.456 0.557 3.849 1.00 89.94 118 ALA A C 1
ATOM 924 O O . ALA A 1 118 ? -0.201 -0.144 3.077 1.00 89.94 118 ALA A O 1
ATOM 925 N N . GLN A 1 119 ? 0.669 0.201 5.116 1.00 92.00 119 GLN A N 1
ATOM 926 C CA . GLN A 1 119 ? 0.121 -1.016 5.704 1.00 92.00 119 GLN A CA 1
ATOM 927 C C . GLN A 1 119 ? -1.412 -0.990 5.711 1.00 92.00 119 GLN A C 1
ATOM 929 O O . GLN A 1 119 ? -2.035 -1.966 5.288 1.00 92.00 119 GLN A O 1
ATOM 934 N N . PHE A 1 120 ? -2.017 0.137 6.096 1.00 92.94 120 PHE A N 1
ATOM 935 C CA . PHE A 1 120 ? -3.465 0.322 6.090 1.00 92.94 120 PHE A CA 1
ATOM 936 C C . PHE A 1 120 ? -4.042 0.238 4.673 1.00 92.94 120 PHE A C 1
ATOM 938 O O . PHE A 1 120 ? -5.013 -0.482 4.442 1.00 92.94 120 PHE A O 1
ATOM 945 N N . HIS A 1 121 ? -3.423 0.908 3.696 1.00 91.88 121 HIS A N 1
ATOM 946 C CA . HIS A 1 121 ? -3.840 0.819 2.295 1.00 91.88 121 HIS A CA 1
ATOM 947 C C . HIS A 1 121 ? -3.738 -0.603 1.736 1.00 91.88 121 HIS A C 1
ATOM 949 O O . HIS A 1 121 ? -4.624 -1.038 1.000 1.00 91.88 121 HIS A O 1
ATOM 955 N N . ASN A 1 122 ? -2.689 -1.346 2.089 1.00 92.88 122 ASN A N 1
ATOM 956 C CA . ASN A 1 122 ? -2.535 -2.732 1.658 1.00 92.88 122 ASN A CA 1
ATOM 957 C C . ASN A 1 122 ? -3.595 -3.636 2.296 1.00 92.88 122 ASN A C 1
ATOM 959 O O . ASN A 1 122 ? -4.186 -4.455 1.596 1.00 92.88 122 ASN A O 1
ATOM 963 N N . ALA A 1 123 ? -3.881 -3.456 3.589 1.00 93.38 123 ALA A N 1
ATOM 964 C CA . ALA A 1 123 ? -4.957 -4.161 4.283 1.00 93.38 123 ALA A CA 1
ATOM 965 C C . ALA A 1 123 ? -6.330 -3.837 3.667 1.00 93.38 123 ALA A C 1
ATOM 967 O O . ALA A 1 123 ? -7.137 -4.738 3.457 1.00 93.38 123 ALA A O 1
ATOM 968 N N . LEU A 1 124 ? -6.562 -2.579 3.273 1.00 92.06 124 LEU A N 1
ATOM 969 C CA . LEU A 1 124 ? -7.758 -2.169 2.533 1.00 92.06 124 LEU A CA 1
ATOM 970 C C . LEU A 1 124 ? -7.871 -2.882 1.179 1.00 92.06 124 LEU A C 1
ATOM 972 O O . LEU A 1 124 ? -8.937 -3.396 0.857 1.00 92.06 124 LEU A O 1
ATOM 976 N N . CYS A 1 125 ? -6.781 -2.960 0.411 1.00 90.31 125 CYS A N 1
ATOM 977 C CA . CYS A 1 125 ? -6.767 -3.664 -0.874 1.00 90.31 125 CYS A CA 1
ATOM 978 C C . CYS A 1 125 ? -6.961 -5.182 -0.718 1.00 90.31 125 CYS A C 1
ATOM 980 O O . CYS A 1 125 ? -7.543 -5.814 -1.593 1.00 90.31 125 CYS A O 1
ATOM 982 N N . LEU A 1 126 ? -6.473 -5.774 0.376 1.00 91.69 126 LEU A N 1
ATOM 983 C CA . LEU A 1 126 ? -6.632 -7.201 0.681 1.00 91.69 126 LEU A CA 1
ATOM 984 C C . LEU A 1 126 ? -7.994 -7.539 1.302 1.00 91.69 126 LEU A C 1
ATOM 986 O O . LEU A 1 126 ? -8.350 -8.712 1.362 1.00 91.69 126 LEU A O 1
ATOM 990 N N . GLY A 1 127 ? -8.735 -6.538 1.782 1.00 91.06 127 GLY A N 1
ATOM 991 C CA . GLY A 1 127 ? -9.942 -6.752 2.578 1.00 91.06 127 GLY A CA 1
ATOM 992 C C . GLY A 1 127 ? -9.660 -7.288 3.987 1.00 91.06 127 GLY A C 1
ATOM 993 O O . GLY A 1 127 ? -10.553 -7.860 4.603 1.00 91.06 127 GLY A O 1
ATOM 994 N N . ASP A 1 128 ? -8.444 -7.111 4.511 1.00 93.12 128 ASP A N 1
ATOM 995 C CA . ASP A 1 128 ? -8.068 -7.562 5.855 1.00 93.12 128 ASP A CA 1
ATOM 996 C C . ASP A 1 128 ? -8.590 -6.579 6.913 1.00 93.12 128 ASP A C 1
ATOM 998 O O . ASP A 1 128 ? -7.984 -5.549 7.221 1.00 93.12 128 ASP A O 1
ATOM 1002 N N . LEU A 1 129 ? -9.781 -6.878 7.429 1.00 94.44 129 LEU A N 1
ATOM 1003 C CA . LEU A 1 129 ? -10.496 -6.035 8.383 1.00 94.44 129 LEU A CA 1
ATOM 1004 C C . LEU A 1 129 ? -9.825 -6.002 9.758 1.00 94.44 129 LEU A C 1
ATOM 1006 O O . LEU A 1 129 ? -9.735 -4.934 10.363 1.00 94.44 129 LEU A O 1
ATOM 1010 N N . HIS A 1 130 ? -9.326 -7.144 10.233 1.00 94.19 130 HIS A N 1
ATOM 1011 C CA . HIS A 1 130 ? -8.657 -7.233 11.530 1.00 94.19 130 HIS A CA 1
ATOM 1012 C C . HIS A 1 130 ? -7.382 -6.394 11.538 1.00 94.19 130 HIS A C 1
ATOM 1014 O O . HIS A 1 130 ? -7.140 -5.633 12.475 1.00 94.19 130 HIS A O 1
ATOM 1020 N N . GLU A 1 131 ? -6.593 -6.472 10.466 1.00 93.94 131 GLU A N 1
ATOM 1021 C CA . GLU A 1 131 ? -5.382 -5.672 10.333 1.00 93.94 131 GLU A CA 1
ATOM 1022 C C . GLU A 1 131 ? -5.709 -4.171 10.241 1.00 93.94 131 GLU A C 1
ATOM 1024 O O . GLU A 1 131 ? -5.044 -3.366 10.890 1.00 93.94 131 GLU A O 1
ATOM 1029 N N . ARG A 1 132 ? -6.778 -3.777 9.528 1.00 94.94 132 ARG A N 1
ATOM 1030 C CA . ARG A 1 132 ? -7.245 -2.375 9.492 1.00 94.94 132 ARG A CA 1
ATOM 1031 C C . ARG A 1 132 ? -7.595 -1.846 10.883 1.00 94.94 132 ARG A C 1
ATOM 1033 O O . ARG A 1 132 ? -7.142 -0.762 11.240 1.00 94.94 132 ARG A O 1
ATOM 1040 N N . VAL A 1 133 ? -8.383 -2.594 11.660 1.00 96.12 133 VAL A N 1
ATOM 1041 C CA . VAL A 1 133 ? -8.774 -2.201 13.027 1.00 96.12 133 VAL A CA 1
ATOM 1042 C C . VAL A 1 133 ? -7.544 -2.096 13.926 1.00 96.12 133 VAL A C 1
ATOM 1044 O O . VAL A 1 133 ? -7.384 -1.102 14.630 1.00 96.12 133 VAL A O 1
ATOM 1047 N N . LYS A 1 134 ? -6.635 -3.072 13.846 1.00 95.12 134 LYS A N 1
ATOM 1048 C CA . LYS A 1 134 ? -5.389 -3.088 14.617 1.00 95.12 134 LYS A CA 1
ATOM 1049 C C . LYS A 1 134 ? -4.512 -1.867 14.340 1.00 95.12 134 LYS A C 1
ATOM 1051 O O . LYS A 1 134 ? -4.021 -1.254 15.280 1.00 95.12 134 LYS A O 1
ATOM 1056 N N . ILE A 1 135 ? -4.315 -1.504 13.071 1.00 94.88 135 ILE A N 1
ATOM 1057 C CA . ILE A 1 135 ? -3.499 -0.335 12.702 1.00 94.88 135 ILE A CA 1
ATOM 1058 C C . ILE A 1 135 ? -4.135 0.948 13.241 1.00 94.88 135 ILE A C 1
ATOM 1060 O O . ILE A 1 135 ? -3.441 1.776 13.821 1.00 94.88 135 ILE A O 1
ATOM 1064 N N . LEU A 1 136 ? -5.457 1.095 13.102 1.00 94.94 136 LEU A N 1
ATOM 1065 C CA . LEU A 1 136 ? -6.183 2.257 13.617 1.00 94.94 136 LEU A CA 1
ATOM 1066 C C . LEU A 1 136 ? -6.064 2.385 15.139 1.00 94.94 136 LEU A C 1
ATOM 1068 O O . LEU A 1 136 ? -5.829 3.483 15.637 1.00 94.94 136 LEU A O 1
ATOM 1072 N N . ALA A 1 137 ? -6.191 1.272 15.864 1.00 93.88 137 ALA A N 1
ATOM 1073 C CA . ALA A 1 137 ? -6.039 1.255 17.314 1.00 93.88 137 ALA A CA 1
ATOM 1074 C C . ALA A 1 137 ? -4.602 1.609 17.733 1.00 93.88 137 ALA A C 1
ATOM 1076 O O . ALA A 1 137 ? -4.405 2.495 18.562 1.00 93.88 137 ALA A O 1
ATOM 1077 N N . ASN A 1 138 ? -3.599 0.998 17.094 1.00 92.56 138 ASN A N 1
ATOM 1078 C CA . ASN A 1 138 ? -2.183 1.263 17.366 1.00 92.56 138 ASN A CA 1
ATOM 1079 C C . ASN A 1 138 ? -1.774 2.713 17.065 1.00 92.56 138 ASN A C 1
ATOM 1081 O O . ASN A 1 138 ? -0.924 3.264 17.758 1.00 92.56 138 ASN A O 1
ATOM 1085 N N . ALA A 1 139 ? -2.391 3.340 16.061 1.00 91.94 139 ALA A N 1
ATOM 1086 C CA . ALA A 1 139 ? -2.187 4.749 15.731 1.00 91.94 139 ALA A CA 1
ATOM 1087 C C . ALA A 1 139 ? -2.907 5.717 16.699 1.00 91.94 139 ALA A C 1
ATOM 1089 O O . ALA A 1 139 ? -2.834 6.932 16.524 1.00 91.94 139 ALA A O 1
ATOM 1090 N N . GLY A 1 140 ? -3.631 5.205 17.703 1.00 91.81 140 GLY A N 1
ATOM 1091 C CA . GLY A 1 140 ? -4.398 5.999 18.669 1.00 91.81 140 GLY A CA 1
ATOM 1092 C C . GLY A 1 140 ? -5.770 6.460 18.163 1.00 91.81 140 GLY A C 1
ATOM 1093 O O . GLY A 1 140 ? -6.477 7.188 18.857 1.00 91.81 140 GLY A O 1
ATOM 1094 N N . HIS A 1 141 ? -6.200 6.025 16.976 1.00 93.75 141 HIS A N 1
ATOM 1095 C CA . HIS A 1 141 ? -7.512 6.343 16.408 1.00 93.75 141 HIS A CA 1
ATOM 1096 C C . HIS A 1 141 ? -8.589 5.354 16.879 1.00 93.75 141 HIS A C 1
ATOM 1098 O O . HIS A 1 141 ? -9.309 4.763 16.071 1.00 93.75 141 HIS A O 1
ATOM 1104 N N . LEU A 1 142 ? -8.722 5.198 18.200 1.00 94.38 142 LEU A N 1
ATOM 1105 C CA . LEU A 1 142 ? -9.643 4.247 18.836 1.00 94.38 142 LEU A CA 1
ATOM 1106 C C . LEU A 1 142 ? -11.109 4.394 18.379 1.00 94.38 142 LEU A C 1
ATOM 1108 O O . LEU A 1 142 ? -11.708 3.372 18.044 1.00 94.38 142 LEU A O 1
ATOM 1112 N N . PRO A 1 143 ? -11.693 5.607 18.235 1.00 95.25 143 PRO A N 1
ATOM 1113 C CA . PRO A 1 143 ? -13.064 5.735 17.730 1.00 95.25 143 PRO A CA 1
ATOM 1114 C C . PRO A 1 143 ? -13.223 5.199 16.302 1.00 95.25 143 PRO A C 1
ATOM 1116 O O . PRO A 1 143 ? -14.230 4.578 15.968 1.00 95.25 143 PRO A O 1
ATOM 1119 N N . LEU A 1 144 ? -12.214 5.401 15.449 1.00 94.56 144 LEU A N 1
ATOM 1120 C CA . LEU A 1 144 ? -12.242 4.921 14.069 1.00 94.56 144 LEU A CA 1
ATOM 1121 C C . LEU A 1 144 ? -12.039 3.404 14.005 1.00 94.56 144 LEU A C 1
ATOM 1123 O O . LEU A 1 144 ? -12.683 2.735 13.194 1.00 94.56 144 LEU A O 1
ATOM 1127 N N . ALA A 1 145 ? -11.189 2.855 14.877 1.00 95.44 145 ALA A N 1
ATOM 1128 C CA . ALA A 1 145 ? -11.032 1.417 15.056 1.00 95.44 145 ALA A CA 1
ATOM 1129 C C . ALA A 1 145 ? -12.356 0.771 15.502 1.00 95.44 145 ALA A C 1
ATOM 1131 O O . ALA A 1 145 ? -12.792 -0.202 14.887 1.00 95.44 145 ALA A O 1
ATOM 1132 N N . TYR A 1 146 ? -13.038 1.368 16.485 1.00 96.00 146 TYR A N 1
ATOM 1133 C CA . TYR A 1 146 ? -14.331 0.911 16.995 1.00 96.00 146 TYR A CA 1
ATOM 1134 C C . TYR A 1 146 ? -15.420 0.925 15.918 1.00 96.00 146 TYR A C 1
ATOM 1136 O O . TYR A 1 146 ? -16.094 -0.085 15.708 1.00 96.00 146 TYR A O 1
ATOM 1144 N N . ILE A 1 147 ? -15.575 2.039 15.191 1.00 95.69 147 ILE A N 1
ATOM 1145 C CA . ILE A 1 147 ? -16.565 2.144 14.108 1.00 95.69 147 ILE A CA 1
ATOM 1146 C C . ILE A 1 147 ? -16.260 1.114 13.018 1.00 95.69 147 ILE A C 1
ATOM 1148 O O . ILE A 1 147 ? -17.169 0.443 12.534 1.00 95.69 147 ILE A O 1
ATOM 1152 N N . THR A 1 148 ? -14.984 0.946 12.658 1.00 95.06 148 THR A N 1
ATOM 1153 C CA . THR A 1 148 ? -14.566 -0.044 11.657 1.00 95.06 148 THR A CA 1
ATOM 1154 C C . THR A 1 148 ? -14.921 -1.462 12.109 1.00 95.06 148 THR A C 1
ATOM 1156 O O . THR A 1 148 ? -15.506 -2.209 11.330 1.00 95.06 148 THR A O 1
ATOM 1159 N N . ALA A 1 149 ? -14.625 -1.828 13.358 1.00 95.94 149 ALA A N 1
ATOM 1160 C CA . ALA A 1 149 ? -14.969 -3.135 13.913 1.00 95.94 149 ALA A CA 1
ATOM 1161 C C . ALA A 1 149 ? -16.492 -3.354 13.953 1.00 95.94 149 ALA A C 1
ATOM 1163 O O . ALA A 1 149 ? -16.982 -4.374 13.471 1.00 95.94 149 ALA A O 1
ATOM 1164 N N . SER A 1 150 ? -17.244 -2.362 14.434 1.00 95.19 150 SER A N 1
ATOM 1165 C CA . SER A 1 150 ? -18.702 -2.428 14.589 1.00 95.19 150 SER A CA 1
ATOM 1166 C C . SER A 1 150 ? -19.429 -2.565 13.252 1.00 95.19 150 SER A C 1
ATOM 1168 O O . SER A 1 150 ? -20.272 -3.443 13.091 1.00 95.19 150 SER A O 1
ATOM 1170 N N . VAL A 1 151 ? -19.079 -1.731 12.266 1.00 95.94 151 VAL A N 1
ATOM 1171 C CA . VAL A 1 151 ? -19.700 -1.745 10.929 1.00 95.94 151 VAL A CA 1
ATOM 1172 C C . VAL A 1 151 ? -19.398 -3.045 10.186 1.00 95.94 151 VAL A C 1
ATOM 1174 O O . VAL A 1 151 ? -20.223 -3.518 9.408 1.00 95.94 151 VAL A O 1
ATOM 1177 N N . HIS A 1 152 ? -18.223 -3.629 10.418 1.00 93.56 152 HIS A N 1
ATOM 1178 C CA . HIS A 1 152 ? -17.801 -4.856 9.756 1.00 93.56 152 HIS A CA 1
ATOM 1179 C C . HIS A 1 152 ? -18.100 -6.142 10.554 1.00 93.56 152 HIS A C 1
ATOM 1181 O O . HIS A 1 152 ? -17.703 -7.218 10.113 1.00 93.56 152 HIS A O 1
ATOM 1187 N N . GLY A 1 153 ? -18.820 -6.057 11.681 1.00 93.25 153 GLY A N 1
ATOM 1188 C CA . GLY A 1 153 ? -19.294 -7.223 12.443 1.00 93.25 153 GLY A CA 1
ATOM 1189 C C . GLY A 1 153 ? -18.242 -7.912 13.320 1.00 93.25 153 GLY A C 1
ATOM 1190 O O . GLY A 1 153 ? -18.428 -9.063 13.709 1.00 93.25 153 GLY A O 1
ATOM 1191 N N . ILE A 1 154 ? -17.140 -7.231 13.642 1.00 94.19 154 ILE A N 1
ATOM 1192 C CA . ILE A 1 154 ? -16.085 -7.723 14.544 1.00 94.19 154 ILE A CA 1
ATOM 1193 C C . ILE A 1 154 ? -16.448 -7.309 15.979 1.00 94.19 154 ILE A C 1
ATOM 1195 O O . ILE A 1 154 ? -15.862 -6.387 16.551 1.00 94.19 154 ILE A O 1
ATOM 1199 N N . HIS A 1 155 ? -17.509 -7.919 16.513 1.00 92.69 155 HIS A N 1
ATOM 1200 C CA . HIS A 1 155 ? -18.143 -7.493 17.766 1.00 92.69 155 HIS A CA 1
ATOM 1201 C C . HIS A 1 155 ? -17.244 -7.658 18.995 1.00 92.69 155 HIS A C 1
ATOM 1203 O O . HIS A 1 155 ? -17.237 -6.789 19.856 1.00 92.69 155 HIS A O 1
ATOM 1209 N N . ASP A 1 156 ? -16.429 -8.710 19.035 1.00 92.75 156 ASP A N 1
ATOM 1210 C CA . ASP A 1 156 ? -15.447 -8.971 20.090 1.00 92.75 156 ASP A CA 1
ATOM 1211 C C . ASP A 1 156 ? -14.430 -7.827 20.232 1.00 92.75 156 ASP A C 1
ATOM 1213 O O . ASP A 1 156 ? -14.195 -7.309 21.324 1.00 92.75 156 ASP A O 1
ATOM 1217 N N . VAL A 1 157 ? -13.862 -7.380 19.109 1.00 92.69 157 VAL A N 1
ATOM 1218 C CA . VAL A 1 157 ? -12.908 -6.264 19.100 1.00 92.69 157 VAL A CA 1
ATOM 1219 C C . VAL A 1 157 ? -13.625 -4.935 19.337 1.00 92.69 157 VAL A C 1
ATOM 1221 O O . VAL A 1 157 ? -13.081 -4.057 20.003 1.00 92.69 157 VAL A O 1
ATOM 1224 N N . ALA A 1 158 ? -14.849 -4.773 18.829 1.00 93.06 158 ALA A N 1
ATOM 1225 C CA . ALA A 1 158 ? -15.642 -3.570 19.061 1.00 93.06 158 ALA A CA 1
ATOM 1226 C C . ALA A 1 158 ? -15.981 -3.378 20.549 1.00 93.06 158 ALA A C 1
ATOM 1228 O O . ALA A 1 158 ? -15.818 -2.275 21.061 1.00 93.06 158 ALA A O 1
ATOM 1229 N N . GLU A 1 159 ? -16.394 -4.431 21.257 1.00 93.19 159 GLU A N 1
ATOM 1230 C CA . GLU A 1 159 ? -16.675 -4.384 22.698 1.00 93.19 159 GLU A CA 1
ATOM 1231 C C . GLU A 1 159 ? -15.423 -4.026 23.507 1.00 93.19 159 GLU A C 1
ATOM 1233 O O . GLU A 1 159 ? -15.479 -3.164 24.386 1.00 93.19 159 GLU A O 1
ATOM 1238 N N . HIS A 1 160 ? -14.274 -4.616 23.162 1.00 93.25 160 HIS A N 1
ATOM 1239 C CA . HIS A 1 160 ? -12.997 -4.276 23.791 1.00 93.25 160 HIS A CA 1
ATOM 1240 C C . HIS A 1 160 ? -12.632 -2.798 23.590 1.00 93.25 160 HIS A C 1
ATOM 1242 O O . HIS A 1 160 ? -12.279 -2.101 24.539 1.00 93.25 160 HIS A O 1
ATOM 1248 N N . LEU A 1 161 ? -12.748 -2.297 22.357 1.00 92.12 161 LEU A N 1
ATOM 1249 C CA . LEU A 1 161 ? -12.450 -0.900 22.033 1.00 92.12 161 LEU A CA 1
ATOM 1250 C C . LEU A 1 161 ? -13.446 0.078 22.678 1.00 92.12 161 LEU A C 1
ATOM 1252 O O . LEU A 1 161 ? -13.053 1.178 23.056 1.00 92.12 161 LEU A O 1
ATOM 1256 N N . ALA A 1 162 ? -14.716 -0.305 22.834 1.00 91.38 162 ALA A N 1
ATOM 1257 C CA . ALA A 1 162 ? -15.712 0.501 23.543 1.00 91.38 162 ALA A CA 1
ATOM 1258 C C . ALA A 1 162 ? -15.368 0.646 25.033 1.00 91.38 162 ALA A C 1
ATOM 1260 O O . ALA A 1 162 ? -15.453 1.743 25.585 1.00 91.38 162 ALA A O 1
ATOM 1261 N N . ALA A 1 163 ? -14.905 -0.435 25.670 1.00 91.38 163 ALA A N 1
ATOM 1262 C CA . ALA A 1 163 ? -14.451 -0.394 27.057 1.00 91.38 163 ALA A CA 1
ATOM 1263 C C . ALA A 1 163 ? -13.247 0.549 27.246 1.00 91.38 163 ALA A C 1
ATOM 1265 O O . ALA A 1 163 ? -13.212 1.307 28.214 1.00 91.38 163 ALA A O 1
ATOM 1266 N N . GLU A 1 164 ? -12.295 0.560 26.306 1.00 88.31 164 GLU A N 1
ATOM 1267 C CA . GLU A 1 164 ? -11.161 1.500 26.321 1.00 88.31 164 GLU A CA 1
ATOM 1268 C C . GLU A 1 164 ? -11.583 2.965 26.121 1.00 88.31 164 GLU A C 1
ATOM 1270 O O . GLU A 1 164 ? -10.942 3.872 26.652 1.00 88.31 164 GLU A O 1
ATOM 1275 N N . LEU A 1 165 ? -12.669 3.206 25.382 1.00 87.94 165 LEU A N 1
ATOM 1276 C CA . LEU A 1 165 ? -13.226 4.542 25.144 1.00 87.94 165 LEU A CA 1
ATOM 1277 C C . LEU A 1 165 ? -14.088 5.067 26.305 1.00 87.94 165 LEU A C 1
ATOM 1279 O O . LEU A 1 165 ? -14.457 6.241 26.293 1.00 87.94 165 LEU A O 1
ATOM 1283 N N . GLY A 1 166 ? -14.361 4.240 27.319 1.00 77.94 166 GLY A N 1
ATOM 1284 C CA . GLY A 1 166 ? -15.133 4.626 28.502 1.00 77.94 166 GLY A CA 1
ATOM 1285 C C . GLY A 1 166 ? -16.634 4.326 28.437 1.00 77.94 166 GLY A C 1
ATOM 1286 O O . GLY A 1 166 ? -17.359 4.834 29.293 1.00 77.94 166 GLY A O 1
ATOM 1287 N N . GLY A 1 167 ? -17.077 3.476 27.500 1.00 48.69 167 GLY A N 1
ATOM 1288 C CA . GLY A 1 167 ? -18.477 3.048 27.347 1.00 48.69 167 GLY A CA 1
ATOM 1289 C C . GLY A 1 167 ? -19.236 3.802 26.267 1.00 48.69 167 GLY A C 1
ATOM 1290 O O . GLY A 1 167 ? -19.482 5.013 26.453 1.00 48.69 167 GLY A O 1
#

InterPro domains:
  IPR056176 COPA/B, TPR domain [PF23953] (13-158)

Organism: NCBI:txid153742

Secondary structure (DSSP, 8-state):
--------HHHHHHHHHHTT-HHHHHHHHHHHHHHHHTT-SSS-HHHHHHHHHTT--HHHHHHHHHHHHHTT-HHHHHHHHHHTT-HHHHHHHHHHHT-HHHHHHHHHHHHHTT-HHHHHHHHHHHT-HHHHHHHHHHTT-HHHHHHHHHHTT-HHHHHHHHHHHT-

pLDDT: mean 72.18, std 22.8, range [29.7, 96.12]